Protein AF-D2ZTN1-F1 (afdb_monomer_lite)

Secondary structure (DSSP, 8-state):
---S----HHHHHHTGGGS-HHHHHHHHHH-HHHHHHHHHHHTTEEEEPP-TTS--HHHHHHHHHHHHHH-HHHHHHHHHHTTT-SEEEE---HHHHHHHHHHHHHHHHHHHHHTT--HHHHHHHHHHHHT--HHHHHHHTTPPPHHHHHHHHHHHT--

Organism: Neisseria mucosa (strain ATCC 25996 / DSM 4631 / NCTC 10774 / M26) (NCBI:txid546266)

Structure (mmCIF, N/CA/C/O backbone):
data_AF-D2ZTN1-F1
#
_entry.id   AF-D2ZTN1-F1
#
loop_
_atom_site.group_PDB
_atom_site.id
_atom_site.type_symbol
_atom_site.label_atom_id
_atom_site.label_alt_id
_atom_site.label_comp_id
_atom_site.label_asym_id
_atom_site.label_entity_id
_atom_site.label_seq_id
_atom_site.pdbx_PDB_ins_code
_atom_site.Cartn_x
_atom_site.Cartn_y
_atom_site.Cartn_z
_atom_site.occupancy
_atom_site.B_iso_or_equiv
_atom_site.auth_seq_id
_atom_site.auth_comp_id
_atom_site.auth_asym_id
_atom_site.auth_atom_id
_atom_site.pdbx_PDB_model_num
ATOM 1 N N . MET A 1 1 ? 6.291 -3.255 20.546 1.00 44.81 1 MET A N 1
ATOM 2 C CA . MET A 1 1 ? 5.263 -3.074 19.501 1.00 44.81 1 MET A CA 1
ATOM 3 C C . MET A 1 1 ? 5.811 -2.124 18.450 1.00 44.81 1 MET A C 1
ATOM 5 O O . MET A 1 1 ? 5.921 -0.935 18.721 1.00 44.81 1 MET A O 1
ATOM 9 N N . SER A 1 2 ? 6.249 -2.640 17.301 1.00 37.50 2 SER A N 1
ATOM 10 C CA . SER A 1 2 ? 6.703 -1.786 16.199 1.00 37.50 2 SER A CA 1
ATOM 11 C C . SER A 1 2 ? 5.509 -0.999 15.657 1.00 37.50 2 SER A C 1
ATOM 13 O O . SER A 1 2 ? 4.571 -1.578 15.124 1.00 37.50 2 SER A O 1
ATOM 15 N N . LEU A 1 3 ? 5.543 0.321 15.837 1.00 49.62 3 LEU A N 1
ATOM 16 C CA . LEU A 1 3 ? 4.506 1.273 15.413 1.00 49.62 3 LEU A CA 1
ATOM 17 C C . LEU A 1 3 ? 4.602 1.650 13.924 1.00 49.62 3 LEU A C 1
ATOM 19 O O . LEU A 1 3 ? 3.788 2.426 13.428 1.00 49.62 3 LEU A O 1
ATOM 23 N N . ASN A 1 4 ? 5.590 1.108 13.209 1.00 54.66 4 ASN A N 1
ATOM 24 C CA . ASN A 1 4 ? 5.834 1.410 11.806 1.00 54.66 4 ASN A CA 1
ATOM 25 C C . ASN A 1 4 ? 5.260 0.294 10.932 1.00 54.66 4 ASN A C 1
A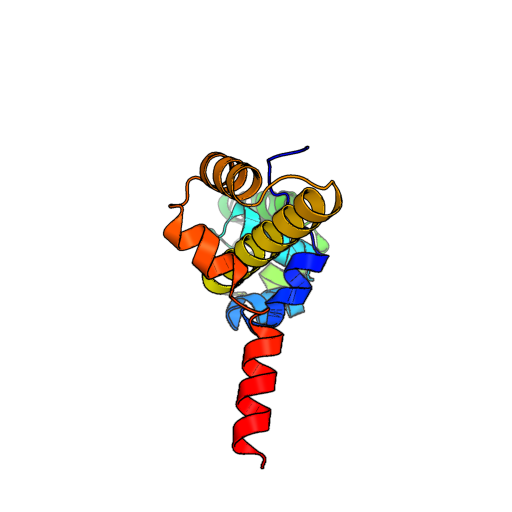TOM 27 O O . ASN A 1 4 ? 5.666 -0.860 11.033 1.00 54.66 4 ASN A O 1
ATOM 31 N N . TRP A 1 5 ? 4.304 0.664 10.083 1.00 61.12 5 TRP A N 1
ATOM 32 C CA . TRP A 1 5 ? 3.755 -0.201 9.045 1.00 61.12 5 TRP A CA 1
ATOM 33 C C . TRP A 1 5 ? 4.826 -0.483 7.987 1.00 61.12 5 TRP A C 1
ATOM 35 O O . TRP A 1 5 ? 5.204 0.413 7.227 1.00 61.12 5 TRP A O 1
ATOM 45 N N . GLU A 1 6 ? 5.285 -1.728 7.918 1.00 61.84 6 GLU A N 1
ATOM 46 C CA . GLU A 1 6 ? 5.995 -2.251 6.757 1.00 61.84 6 GLU A CA 1
ATOM 47 C C . GLU A 1 6 ? 5.017 -3.080 5.936 1.00 61.84 6 GLU A C 1
ATOM 49 O O . GLU A 1 6 ? 4.518 -4.111 6.374 1.00 61.84 6 GLU A O 1
ATOM 54 N N . MET A 1 7 ? 4.703 -2.576 4.748 1.00 65.88 7 MET A N 1
ATOM 55 C CA . MET A 1 7 ? 3.826 -3.257 3.810 1.00 65.88 7 MET A CA 1
ATOM 56 C C . MET A 1 7 ? 4.538 -4.510 3.285 1.00 65.88 7 MET A C 1
ATOM 58 O O . MET A 1 7 ? 5.670 -4.403 2.803 1.00 65.88 7 MET A O 1
ATOM 62 N N . THR A 1 8 ? 3.894 -5.671 3.403 1.00 71.94 8 THR A N 1
ATOM 63 C CA . THR A 1 8 ? 4.428 -6.944 2.899 1.00 71.94 8 THR A CA 1
ATOM 64 C C . THR A 1 8 ? 3.897 -7.251 1.498 1.00 71.94 8 THR A C 1
ATOM 66 O O . THR A 1 8 ? 2.898 -6.679 1.058 1.00 71.94 8 THR A O 1
ATOM 69 N N . GLU A 1 9 ? 4.554 -8.170 0.787 1.00 71.75 9 GLU A N 1
ATOM 70 C CA . GLU A 1 9 ? 4.078 -8.660 -0.513 1.00 71.75 9 GLU A CA 1
ATOM 71 C C . GLU A 1 9 ? 2.685 -9.303 -0.402 1.00 71.75 9 GLU A C 1
ATOM 73 O O . GLU A 1 9 ? 1.818 -9.058 -1.241 1.00 71.75 9 GLU A O 1
ATOM 78 N N . GLN A 1 10 ? 2.440 -10.050 0.681 1.00 76.31 10 GLN A N 1
ATOM 79 C CA . GLN A 1 10 ? 1.154 -10.696 0.937 1.00 76.31 10 GLN A CA 1
ATOM 80 C C . GLN A 1 10 ? 0.027 -9.675 1.114 1.00 76.31 10 GLN A C 1
ATOM 82 O O . GLN A 1 10 ? -1.043 -9.834 0.532 1.00 76.31 10 GLN A O 1
ATOM 87 N N . ASP A 1 11 ? 0.279 -8.594 1.858 1.00 74.94 11 ASP A N 1
ATOM 88 C CA . ASP A 1 11 ? -0.701 -7.517 2.006 1.00 74.94 11 ASP A CA 1
ATOM 89 C C . ASP A 1 11 ? -1.056 -6.917 0.632 1.00 74.94 11 ASP A C 1
ATOM 91 O O . ASP A 1 11 ? -2.215 -6.617 0.357 1.00 74.94 11 ASP A O 1
ATOM 95 N N . PHE A 1 12 ? -0.079 -6.770 -0.268 1.00 75.88 12 PHE A N 1
ATOM 96 C CA . PHE A 1 12 ? -0.321 -6.210 -1.597 1.00 75.88 12 PHE A CA 1
ATOM 97 C C . PHE A 1 12 ? -1.163 -7.127 -2.499 1.00 75.88 12 PHE A C 1
ATOM 99 O O . PHE A 1 12 ? -2.021 -6.629 -3.234 1.00 75.88 12 PHE A O 1
ATOM 106 N N . GLU A 1 13 ? -0.982 -8.448 -2.411 1.00 78.88 13 GLU A N 1
ATOM 107 C CA . GLU A 1 13 ? -1.837 -9.413 -3.118 1.00 78.88 13 GLU A CA 1
ATOM 108 C C . GLU A 1 13 ? -3.282 -9.375 -2.583 1.00 78.88 13 GLU A C 1
ATOM 110 O O . GLU A 1 13 ? -4.228 -9.347 -3.373 1.00 78.88 13 GLU A O 1
ATOM 115 N N . ASP A 1 14 ? -3.472 -9.247 -1.265 1.00 80.50 14 ASP A N 1
ATOM 116 C CA . ASP A 1 14 ? -4.801 -9.187 -0.634 1.00 80.50 14 ASP A CA 1
ATOM 117 C C . ASP A 1 14 ? -5.639 -7.973 -1.098 1.00 80.50 14 ASP A C 1
ATOM 119 O O . ASP A 1 14 ? -6.873 -7.990 -1.048 1.00 80.50 14 ASP A O 1
ATOM 123 N N . VAL A 1 15 ? -4.995 -6.897 -1.564 1.00 82.94 15 VAL A N 1
ATOM 124 C CA . VAL A 1 15 ? -5.666 -5.688 -2.087 1.00 82.94 15 VAL A CA 1
ATOM 125 C C . VAL A 1 15 ? -5.580 -5.543 -3.599 1.00 82.94 15 VAL A C 1
ATOM 127 O O . VAL A 1 15 ? -5.960 -4.502 -4.138 1.00 82.94 15 VAL A O 1
ATOM 130 N N . LYS A 1 16 ? -5.157 -6.588 -4.313 1.00 79.94 16 LYS A N 1
ATOM 131 C CA . LYS A 1 16 ? -5.035 -6.588 -5.777 1.00 79.94 16 LYS A CA 1
ATOM 132 C C . LYS A 1 16 ? -6.315 -6.179 -6.501 1.00 79.94 16 LYS A C 1
ATOM 134 O O . LYS A 1 16 ? -6.257 -5.503 -7.524 1.00 79.94 16 LYS A O 1
ATOM 139 N N . HIS A 1 17 ? -7.471 -6.518 -5.934 1.00 81.38 17 HIS A N 1
ATOM 140 C CA . HIS A 1 17 ? -8.792 -6.139 -6.443 1.00 81.38 17 HIS A CA 1
ATOM 141 C C . HIS A 1 17 ? -9.081 -4.625 -6.374 1.00 81.38 17 HIS A C 1
ATOM 143 O O . HIS A 1 17 ? -9.973 -4.142 -7.066 1.00 81.38 17 HIS A O 1
ATOM 149 N N . LEU A 1 18 ? -8.334 -3.869 -5.563 1.00 83.00 18 LEU A N 1
ATOM 150 C CA . LEU A 1 18 ? -8.414 -2.407 -5.449 1.00 83.00 18 LEU A CA 1
ATOM 151 C C . LEU A 1 18 ? -7.337 -1.691 -6.273 1.00 83.00 18 LEU A C 1
ATOM 153 O O . LEU A 1 18 ? -7.290 -0.457 -6.281 1.00 83.00 18 LEU A O 1
ATOM 157 N N . LEU A 1 19 ? -6.440 -2.433 -6.930 1.00 84.75 19 LEU A N 1
ATOM 158 C CA . LEU A 1 19 ? -5.365 -1.838 -7.710 1.00 84.75 19 LEU A CA 1
ATOM 159 C C . LEU A 1 19 ? -5.888 -1.300 -9.049 1.00 84.75 19 LEU A C 1
ATOM 161 O O . LEU A 1 19 ? -6.708 -1.942 -9.708 1.00 84.75 19 LEU A O 1
ATOM 165 N N . PRO A 1 20 ? -5.381 -0.142 -9.509 1.00 86.19 20 PRO A N 1
ATOM 166 C CA . PRO A 1 20 ? -5.663 0.344 -10.851 1.00 86.19 20 PRO A CA 1
ATOM 167 C C . PRO A 1 20 ? -5.215 -0.659 -11.917 1.00 86.19 20 PRO A C 1
ATOM 169 O O . PRO A 1 20 ? -4.177 -1.310 -11.774 1.00 86.19 20 PRO A O 1
ATOM 172 N N . HIS A 1 21 ? -5.936 -0.710 -13.038 1.00 85.38 21 HIS A N 1
ATOM 173 C CA . HIS A 1 21 ? -5.638 -1.633 -14.138 1.00 85.38 21 HIS A CA 1
ATOM 174 C C . HIS A 1 21 ? -4.187 -1.527 -14.645 1.00 85.38 21 HIS A C 1
ATOM 176 O O . HIS A 1 21 ? -3.572 -2.536 -14.980 1.00 85.38 21 HIS A O 1
ATOM 182 N N . SER A 1 22 ? -3.603 -0.323 -14.635 1.00 85.94 22 SER A N 1
ATOM 183 C CA . SER A 1 22 ? -2.201 -0.104 -15.017 1.00 85.94 22 SER A CA 1
ATOM 184 C C . SER A 1 22 ? -1.200 -0.825 -14.108 1.00 85.94 22 SER A C 1
ATOM 186 O O . SER A 1 22 ? -0.177 -1.301 -14.592 1.00 85.94 22 SER A O 1
ATOM 188 N N . VAL A 1 23 ? -1.493 -0.943 -12.811 1.00 86.75 23 VAL A N 1
ATOM 189 C CA . VAL A 1 23 ? -0.634 -1.636 -11.837 1.00 86.75 23 VAL A CA 1
ATOM 190 C C . VAL A 1 23 ? -0.820 -3.137 -11.942 1.00 86.75 23 VAL A C 1
ATOM 192 O O . VAL A 1 23 ? 0.160 -3.867 -11.888 1.00 86.75 23 VAL A O 1
ATOM 195 N N . VAL A 1 24 ? -2.046 -3.605 -12.186 1.00 87.38 24 VAL A N 1
ATOM 196 C CA . VAL A 1 24 ? -2.290 -5.023 -12.484 1.00 87.38 24 VAL A CA 1
ATOM 197 C C . VAL A 1 24 ? -1.504 -5.445 -13.730 1.00 87.38 24 VAL A C 1
ATOM 199 O O . VAL A 1 24 ? -0.793 -6.445 -13.690 1.00 87.38 24 VAL A O 1
ATOM 202 N N . ALA A 1 25 ? -1.538 -4.646 -14.802 1.00 88.06 25 ALA A N 1
ATOM 203 C CA . ALA A 1 25 ? -0.729 -4.888 -15.997 1.00 88.06 25 ALA A CA 1
ATOM 204 C C . ALA A 1 25 ? 0.778 -4.891 -15.679 1.00 88.06 25 ALA A C 1
ATOM 206 O O . ALA A 1 25 ? 1.501 -5.785 -16.113 1.00 88.06 25 ALA A O 1
ATOM 207 N N . MET A 1 26 ? 1.250 -3.955 -14.855 1.00 88.31 26 MET A N 1
ATOM 208 C CA . MET A 1 26 ? 2.640 -3.934 -14.397 1.00 88.31 26 MET A CA 1
ATOM 209 C C . MET A 1 26 ? 3.020 -5.226 -13.659 1.00 88.31 26 MET A C 1
ATOM 211 O O . MET A 1 26 ? 4.005 -5.858 -14.030 1.00 88.31 26 MET A O 1
ATOM 215 N N . ILE A 1 27 ? 2.203 -5.682 -12.702 1.00 89.31 27 ILE A N 1
ATOM 216 C CA . ILE A 1 27 ? 2.409 -6.947 -11.974 1.00 89.31 27 ILE A CA 1
ATOM 217 C C . ILE A 1 27 ? 2.534 -8.121 -12.952 1.00 89.31 27 ILE A C 1
ATOM 219 O O . ILE A 1 27 ? 3.427 -8.949 -12.795 1.00 89.31 27 ILE A O 1
ATOM 223 N N . THR A 1 28 ? 1.700 -8.179 -13.996 1.00 88.62 28 THR A N 1
ATOM 224 C CA . THR A 1 28 ? 1.794 -9.256 -15.000 1.00 88.62 28 THR A CA 1
ATOM 225 C C . THR A 1 28 ? 3.092 -9.233 -15.813 1.00 88.62 28 THR A C 1
ATOM 227 O O . THR A 1 28 ? 3.537 -10.280 -16.274 1.00 88.62 28 THR A O 1
ATOM 230 N N . VAL A 1 29 ? 3.720 -8.064 -15.980 1.00 89.44 29 VAL A N 1
ATOM 231 C CA . VAL A 1 29 ? 4.950 -7.896 -16.770 1.00 89.44 29 VAL A CA 1
ATOM 232 C C . VAL A 1 29 ? 6.201 -8.136 -15.928 1.00 89.44 29 VAL A C 1
ATOM 234 O O . VAL A 1 29 ? 7.112 -8.842 -16.363 1.00 89.44 29 VAL A O 1
ATOM 237 N N . ILE A 1 30 ? 6.289 -7.521 -14.748 1.00 88.38 30 ILE A N 1
ATOM 238 C CA . ILE A 1 30 ? 7.518 -7.524 -13.942 1.00 88.38 30 ILE A CA 1
ATOM 239 C C . ILE A 1 30 ? 7.465 -8.448 -12.731 1.00 88.38 30 ILE A C 1
ATOM 241 O O . ILE A 1 30 ? 8.527 -8.781 -12.212 1.00 88.38 30 ILE A O 1
ATOM 245 N N . GLY A 1 31 ? 6.287 -8.947 -12.361 1.00 88.00 31 GLY A N 1
ATOM 246 C CA . GLY A 1 31 ? 6.064 -9.715 -11.139 1.00 88.00 31 GLY A CA 1
ATOM 247 C C . GLY A 1 31 ? 5.538 -8.843 -9.998 1.00 88.00 31 GLY A C 1
ATOM 248 O O . GLY A 1 31 ? 5.594 -7.611 -10.057 1.00 88.00 31 GLY A O 1
ATOM 249 N N . LEU A 1 32 ? 5.004 -9.498 -8.966 1.00 84.81 32 LEU A N 1
ATOM 250 C CA . LEU A 1 32 ? 4.376 -8.843 -7.817 1.00 84.81 32 LEU A CA 1
ATOM 251 C C . LEU A 1 32 ? 5.396 -8.049 -6.995 1.00 84.81 32 LEU A C 1
ATOM 253 O O . LEU A 1 32 ? 5.211 -6.850 -6.814 1.00 84.81 32 LEU A O 1
ATOM 257 N N . GLU A 1 33 ? 6.494 -8.685 -6.589 1.00 84.38 33 GLU A N 1
ATOM 258 C CA . GLU A 1 33 ? 7.580 -8.077 -5.809 1.00 84.38 33 GLU A CA 1
ATOM 259 C C . GLU A 1 33 ? 8.142 -6.794 -6.453 1.00 84.38 33 GLU A C 1
ATOM 261 O O . GLU A 1 33 ? 8.220 -5.739 -5.819 1.00 84.38 33 GLU A O 1
ATOM 266 N N . ALA A 1 34 ? 8.465 -6.845 -7.748 1.00 86.44 34 ALA A N 1
ATOM 267 C CA . ALA A 1 34 ? 9.008 -5.699 -8.474 1.00 86.44 34 ALA A CA 1
ATOM 268 C C . ALA A 1 34 ? 7.982 -4.559 -8.604 1.00 86.44 34 ALA A C 1
ATOM 270 O O . ALA A 1 34 ? 8.300 -3.395 -8.351 1.00 86.44 34 ALA A O 1
ATOM 271 N N . ALA A 1 35 ? 6.730 -4.877 -8.954 1.00 87.25 35 ALA A N 1
ATOM 272 C CA . ALA A 1 35 ? 5.661 -3.881 -9.041 1.00 87.25 35 ALA A CA 1
ATOM 273 C C . ALA A 1 35 ? 5.351 -3.254 -7.675 1.00 87.25 35 ALA A C 1
ATOM 275 O O . ALA A 1 35 ? 5.110 -2.049 -7.579 1.00 87.25 35 ALA A O 1
ATOM 276 N N . PHE A 1 36 ? 5.410 -4.055 -6.615 1.00 85.88 36 PHE A N 1
ATOM 277 C CA . PHE A 1 36 ? 5.263 -3.603 -5.246 1.00 85.88 36 PHE A CA 1
ATOM 278 C C . PHE A 1 36 ? 6.347 -2.588 -4.863 1.00 85.88 36 PHE A C 1
ATOM 280 O O . PHE A 1 36 ? 6.024 -1.501 -4.373 1.00 85.88 36 PHE A O 1
ATOM 287 N N . HIS A 1 37 ? 7.617 -2.896 -5.145 1.00 86.31 37 HIS A N 1
ATOM 288 C CA . HIS A 1 37 ? 8.727 -1.976 -4.898 1.00 86.31 37 HIS A CA 1
ATOM 289 C C . HIS A 1 37 ? 8.539 -0.650 -5.653 1.00 86.31 37 HIS A C 1
ATOM 291 O O . HIS A 1 37 ? 8.635 0.429 -5.059 1.00 86.31 37 HIS A O 1
ATOM 297 N N . MET A 1 38 ? 8.146 -0.719 -6.930 1.00 87.50 38 MET A N 1
ATOM 298 C CA . MET A 1 38 ? 7.858 0.469 -7.738 1.00 87.50 38 MET A CA 1
ATOM 299 C C . MET A 1 38 ? 6.735 1.326 -7.145 1.00 87.50 38 MET A C 1
ATOM 301 O O . MET A 1 38 ? 6.890 2.539 -7.030 1.00 87.50 38 MET A O 1
ATOM 305 N N . VAL A 1 39 ? 5.612 0.735 -6.732 1.00 87.81 39 VAL A N 1
ATOM 306 C CA . VAL A 1 39 ? 4.504 1.493 -6.123 1.00 87.81 39 VAL A CA 1
ATOM 307 C C . VAL A 1 39 ? 4.917 2.096 -4.777 1.00 87.81 39 VAL A C 1
ATOM 309 O O . VAL A 1 39 ? 4.560 3.240 -4.488 1.00 87.81 39 VAL A O 1
ATOM 312 N N . LYS A 1 40 ? 5.692 1.366 -3.967 1.00 83.44 40 LYS A N 1
ATOM 313 C CA . LYS A 1 40 ? 6.157 1.816 -2.647 1.00 83.44 40 LYS A CA 1
ATOM 314 C C . LYS A 1 40 ? 7.093 3.023 -2.739 1.00 83.44 40 LYS A C 1
ATOM 316 O O . LYS A 1 40 ? 6.936 3.960 -1.960 1.00 83.44 40 LYS A O 1
ATOM 321 N N . VAL A 1 41 ? 8.046 3.002 -3.670 1.00 84.88 41 VAL A N 1
ATOM 322 C CA . VAL A 1 41 ? 9.071 4.053 -3.802 1.00 84.88 41 VAL A CA 1
ATOM 323 C C . VAL A 1 41 ? 8.602 5.189 -4.712 1.00 84.88 41 VAL A C 1
ATOM 325 O O . VAL A 1 41 ? 8.750 6.362 -4.377 1.00 84.88 41 VAL A O 1
ATOM 328 N N . TRP A 1 42 ? 7.982 4.851 -5.842 1.00 85.75 42 TRP A N 1
ATOM 329 C CA . TRP A 1 42 ? 7.679 5.785 -6.929 1.00 85.75 42 TRP A CA 1
ATOM 330 C C . TRP A 1 42 ? 6.183 6.093 -7.084 1.00 85.75 42 TRP A C 1
ATOM 332 O O . TRP A 1 42 ? 5.782 6.788 -8.022 1.00 85.75 42 TRP A O 1
ATOM 342 N N . GLY A 1 43 ? 5.333 5.618 -6.172 1.00 86.31 43 GLY A N 1
ATOM 343 C CA . GLY A 1 43 ? 3.894 5.863 -6.202 1.00 86.31 43 GLY A CA 1
ATOM 344 C C . GLY A 1 43 ? 3.543 7.353 -6.276 1.00 86.31 43 GLY A C 1
ATOM 345 O O . GLY A 1 43 ? 3.866 8.140 -5.386 1.00 86.31 43 GLY A O 1
ATOM 346 N N . GLY A 1 44 ? 2.808 7.739 -7.319 1.00 85.38 44 GLY A N 1
ATOM 347 C CA . GLY A 1 44 ? 2.393 9.118 -7.602 1.00 85.38 44 GLY A CA 1
ATOM 348 C C . GLY A 1 44 ? 3.323 9.891 -8.523 1.00 85.38 44 GLY A C 1
ATOM 349 O O . GLY A 1 44 ? 3.137 11.095 -8.679 1.00 85.38 44 GLY A O 1
ATOM 350 N N . THR A 1 45 ? 4.305 9.221 -9.120 1.00 87.81 45 THR A N 1
ATOM 351 C CA . THR A 1 45 ? 5.270 9.836 -10.030 1.00 87.81 45 THR A CA 1
ATOM 352 C C . THR A 1 45 ? 5.145 9.272 -11.445 1.00 87.81 45 THR A C 1
ATOM 354 O O . THR A 1 45 ? 4.487 8.259 -11.690 1.00 87.81 45 THR A O 1
ATOM 357 N N . ASN A 1 46 ? 5.781 9.964 -12.389 1.00 86.25 46 ASN A N 1
ATOM 358 C CA . ASN A 1 46 ? 6.006 9.470 -13.739 1.00 86.25 46 ASN A CA 1
ATOM 359 C C . ASN A 1 46 ? 7.438 8.943 -13.805 1.00 86.25 46 ASN A C 1
ATOM 361 O O . ASN A 1 46 ? 8.383 9.732 -13.837 1.00 86.25 46 ASN A O 1
ATOM 365 N N . TYR A 1 47 ? 7.592 7.623 -13.803 1.00 85.38 47 TYR A N 1
ATOM 366 C CA . TYR A 1 47 ? 8.898 6.985 -13.848 1.00 85.38 47 TYR A CA 1
ATOM 367 C C . TYR A 1 47 ? 9.492 7.100 -15.257 1.00 85.38 47 TYR A C 1
ATOM 369 O O . TYR A 1 47 ? 8.842 6.683 -16.223 1.00 85.38 47 TYR A O 1
ATOM 377 N N . PRO A 1 48 ? 10.694 7.673 -15.415 1.00 82.31 48 PRO A N 1
ATOM 378 C CA . PRO A 1 48 ? 11.344 7.788 -16.714 1.00 82.31 48 PRO A CA 1
ATOM 379 C C . PRO A 1 48 ? 11.825 6.416 -17.200 1.00 82.31 48 PRO A C 1
ATOM 381 O O . PRO A 1 48 ? 12.686 5.798 -16.582 1.00 82.31 48 PRO A O 1
ATOM 384 N N . ILE A 1 49 ? 11.296 5.947 -18.333 1.00 82.25 49 ILE A N 1
ATOM 385 C CA . ILE A 1 49 ? 11.715 4.670 -18.924 1.00 82.25 49 ILE A CA 1
ATOM 386 C C . ILE A 1 49 ? 12.820 4.914 -19.946 1.00 82.25 49 ILE A C 1
ATOM 388 O O . ILE A 1 49 ? 12.754 5.818 -20.786 1.00 82.25 49 ILE A O 1
ATOM 392 N N . SER A 1 50 ? 13.855 4.080 -19.882 1.00 74.62 50 SER A N 1
ATOM 393 C CA . SER A 1 50 ? 14.943 4.104 -20.847 1.00 74.62 50 SER A CA 1
ATOM 394 C C . SER A 1 50 ? 14.445 3.655 -22.228 1.00 74.62 50 SER A C 1
ATOM 396 O O . SER A 1 50 ? 13.797 2.621 -22.391 1.00 74.62 50 SER A O 1
ATOM 398 N N . ASN A 1 51 ? 14.753 4.435 -23.266 1.00 70.44 51 ASN A N 1
ATOM 399 C CA . ASN A 1 51 ? 14.543 3.990 -24.638 1.00 70.44 51 ASN A CA 1
ATOM 400 C C . ASN A 1 51 ? 15.830 3.326 -25.118 1.00 70.44 51 ASN A C 1
ATOM 402 O O . ASN A 1 51 ? 16.660 3.976 -25.752 1.00 70.44 51 ASN A O 1
ATOM 406 N N . ARG A 1 52 ? 15.968 2.022 -24.857 1.00 64.81 52 ARG A N 1
ATOM 407 C CA . ARG A 1 52 ? 17.159 1.221 -25.191 1.00 64.81 52 ARG A CA 1
ATOM 408 C C . ARG A 1 52 ? 17.616 1.343 -26.657 1.00 64.81 52 ARG A C 1
ATOM 410 O O . ARG A 1 52 ? 18.779 1.096 -26.958 1.00 64.81 52 ARG A O 1
ATOM 417 N N . ARG A 1 53 ? 16.734 1.767 -27.579 1.00 61.97 53 ARG A N 1
ATOM 418 C CA . ARG A 1 53 ? 17.073 2.025 -28.995 1.00 61.97 53 ARG A CA 1
ATOM 419 C C . ARG A 1 53 ? 17.892 3.301 -29.198 1.00 61.97 53 ARG A C 1
ATOM 421 O O . ARG A 1 53 ? 18.682 3.381 -30.134 1.00 61.97 53 ARG A O 1
ATOM 428 N N . ARG A 1 54 ? 17.705 4.310 -28.348 1.00 62.22 54 ARG A N 1
ATOM 429 C CA . ARG A 1 54 ? 18.484 5.549 -28.357 1.00 62.22 54 ARG A CA 1
ATOM 430 C C . ARG A 1 54 ? 19.650 5.334 -27.398 1.00 62.22 54 ARG A C 1
ATOM 432 O O . ARG A 1 54 ? 19.500 5.525 -26.199 1.00 62.22 54 ARG A O 1
ATOM 439 N N . ASN A 1 55 ? 20.800 4.894 -27.916 1.00 66.50 55 ASN A N 1
ATOM 440 C CA . ASN A 1 55 ? 22.032 4.632 -27.152 1.00 66.50 55 ASN A CA 1
ATOM 441 C C . ASN A 1 55 ? 22.678 5.928 -26.602 1.00 66.50 55 ASN A C 1
ATOM 443 O O . ASN A 1 55 ? 23.847 6.226 -26.836 1.00 66.50 55 ASN A O 1
ATOM 447 N N . THR A 1 56 ? 21.891 6.735 -25.900 1.00 80.00 56 THR A N 1
ATOM 448 C CA . THR A 1 56 ? 22.261 8.013 -25.302 1.00 80.00 56 THR A CA 1
ATOM 449 C C . THR A 1 56 ? 22.729 7.780 -23.868 1.00 80.00 56 THR A C 1
ATOM 451 O O . THR A 1 56 ? 22.217 6.897 -23.177 1.00 80.00 56 THR A O 1
ATOM 454 N N . ARG A 1 57 ? 23.647 8.621 -23.369 1.00 80.69 57 ARG A N 1
ATOM 455 C CA . ARG A 1 57 ? 24.110 8.603 -21.966 1.00 80.69 57 ARG A CA 1
ATOM 456 C C . ARG A 1 57 ? 22.950 8.579 -20.962 1.00 80.69 57 ARG A C 1
ATOM 458 O O . ARG A 1 57 ? 22.995 7.817 -20.006 1.00 80.69 57 ARG A O 1
ATOM 465 N N . GLN A 1 58 ? 21.894 9.350 -21.222 1.00 80.62 58 GLN A N 1
ATOM 466 C CA . GLN A 1 58 ? 20.691 9.392 -20.389 1.00 80.62 58 GLN A CA 1
ATOM 467 C C . GLN A 1 58 ? 19.952 8.045 -20.340 1.00 80.62 58 GLN A C 1
ATOM 469 O O . GLN A 1 58 ? 19.537 7.632 -19.266 1.00 80.62 58 GLN A O 1
ATOM 474 N N . SER A 1 59 ? 19.843 7.320 -21.461 1.00 79.56 59 SER A N 1
ATOM 475 C CA . SER A 1 59 ? 19.184 6.005 -21.477 1.00 79.56 59 SER A CA 1
ATOM 476 C C . SER A 1 59 ? 19.961 4.970 -20.667 1.00 79.56 59 SER A C 1
ATOM 478 O O . SER A 1 59 ? 19.352 4.141 -20.009 1.00 79.56 59 SER A O 1
ATOM 480 N N . ARG A 1 60 ? 21.299 5.027 -20.675 1.00 82.69 60 ARG A N 1
ATOM 481 C CA . ARG A 1 60 ? 22.124 4.109 -19.872 1.00 82.69 60 ARG A CA 1
ATOM 482 C C . ARG A 1 60 ? 21.967 4.361 -18.373 1.00 82.69 60 ARG A C 1
ATOM 484 O O . ARG A 1 60 ? 21.919 3.408 -17.611 1.00 82.69 60 ARG A O 1
ATOM 491 N N . ILE A 1 61 ? 21.863 5.631 -17.972 1.00 85.81 61 ILE A N 1
ATOM 492 C CA . ILE A 1 61 ? 21.639 6.016 -16.570 1.00 85.81 61 ILE A CA 1
ATOM 493 C C . ILE A 1 61 ? 20.256 5.550 -16.102 1.00 85.81 61 ILE A C 1
ATOM 495 O O . ILE A 1 61 ? 20.158 4.910 -15.064 1.00 85.81 61 ILE A O 1
ATOM 499 N N . LEU A 1 62 ? 19.207 5.814 -16.890 1.00 84.12 62 LEU A N 1
ATOM 500 C CA . LEU A 1 62 ? 17.841 5.387 -16.564 1.00 84.12 62 LEU A CA 1
ATOM 501 C C . LEU A 1 62 ? 17.712 3.865 -16.474 1.00 84.12 62 LEU A C 1
ATOM 503 O O . LEU A 1 62 ? 17.040 3.356 -15.586 1.00 84.12 62 LEU A O 1
ATOM 507 N N . HIS A 1 63 ? 18.377 3.143 -17.376 1.00 85.06 63 HIS A N 1
ATOM 508 C CA . HIS A 1 63 ? 18.415 1.689 -17.328 1.00 85.06 63 HIS A CA 1
ATOM 509 C C . HIS A 1 63 ? 19.108 1.187 -16.055 1.00 85.06 63 HIS A C 1
ATOM 511 O O . HIS A 1 63 ? 18.545 0.363 -15.350 1.00 85.06 63 HIS A O 1
ATOM 517 N N . ALA A 1 64 ? 20.286 1.724 -15.717 1.00 86.56 64 ALA A N 1
ATOM 518 C CA . ALA A 1 64 ? 21.004 1.334 -14.503 1.00 86.56 64 ALA A CA 1
ATOM 519 C C . ALA A 1 64 ? 20.178 1.583 -13.229 1.00 86.56 64 ALA A C 1
ATOM 521 O O . ALA A 1 64 ? 20.146 0.727 -12.352 1.00 86.56 64 ALA A O 1
ATOM 522 N N . GLN A 1 65 ? 19.465 2.710 -13.165 1.00 86.62 65 GLN A N 1
ATOM 523 C CA . GLN A 1 65 ? 18.560 3.018 -12.059 1.00 86.62 65 GLN A CA 1
ATOM 524 C C . GLN A 1 65 ? 17.397 2.016 -11.972 1.00 86.62 65 GLN A C 1
ATOM 526 O O . GLN A 1 65 ? 17.068 1.543 -10.890 1.00 86.62 65 GLN A O 1
ATOM 531 N N . LEU A 1 66 ? 16.808 1.635 -13.108 1.00 85.44 66 LEU A N 1
ATOM 532 C CA . LEU A 1 66 ? 15.743 0.632 -13.139 1.00 85.44 66 LEU A CA 1
ATOM 533 C C . LEU A 1 66 ? 16.245 -0.751 -12.696 1.00 85.44 66 LEU A C 1
ATOM 535 O O . LEU A 1 66 ? 15.541 -1.469 -11.993 1.00 85.44 66 LEU A O 1
ATOM 539 N N . VAL A 1 67 ? 17.467 -1.123 -13.076 1.00 89.12 67 VAL A N 1
ATOM 540 C CA . VAL A 1 67 ? 18.103 -2.374 -12.638 1.00 89.12 67 VAL A CA 1
ATOM 541 C C . VAL A 1 67 ? 18.384 -2.358 -11.135 1.00 89.12 67 VAL A C 1
ATOM 543 O O . VAL A 1 67 ? 18.181 -3.376 -10.479 1.00 89.12 67 VAL A O 1
ATOM 546 N N . GLU A 1 68 ? 18.802 -1.222 -10.576 1.00 88.06 68 GLU A N 1
ATOM 547 C CA . GLU A 1 68 ? 18.968 -1.053 -9.128 1.00 88.06 68 GLU A CA 1
ATOM 548 C C . GLU A 1 68 ? 17.627 -1.169 -8.384 1.00 88.06 68 GLU A C 1
ATOM 550 O O . GLU A 1 68 ? 17.557 -1.811 -7.339 1.00 88.06 68 GLU A O 1
ATOM 555 N N . ASP A 1 69 ? 16.553 -0.613 -8.953 1.00 86.19 69 ASP A N 1
ATOM 556 C CA . ASP A 1 69 ? 15.224 -0.611 -8.339 1.00 86.19 69 ASP A CA 1
ATOM 557 C C . ASP A 1 69 ? 14.526 -1.983 -8.372 1.00 86.19 69 ASP A C 1
ATOM 559 O O . ASP A 1 69 ? 13.837 -2.337 -7.417 1.00 86.19 69 ASP A O 1
ATOM 563 N N . ILE A 1 70 ? 14.598 -2.726 -9.483 1.00 87.06 70 ILE A N 1
ATOM 564 C CA . ILE A 1 70 ? 13.781 -3.944 -9.687 1.00 87.06 70 ILE A CA 1
ATOM 565 C C . ILE A 1 70 ? 14.551 -5.158 -10.223 1.00 87.06 70 ILE A C 1
ATOM 567 O O . ILE A 1 70 ? 13.964 -6.226 -10.401 1.00 87.06 70 ILE A O 1
ATOM 571 N N . GLY A 1 71 ? 15.851 -5.027 -10.482 1.00 88.56 71 GLY A N 1
ATOM 572 C CA . GLY A 1 71 ? 16.689 -6.083 -11.050 1.00 88.56 71 GLY A CA 1
ATOM 573 C C . GLY A 1 71 ? 16.657 -6.160 -12.581 1.00 88.56 71 GLY A C 1
ATOM 574 O O . GLY A 1 71 ? 15.721 -5.712 -13.244 1.00 88.56 71 GLY A O 1
ATOM 575 N N . GLU A 1 72 ? 17.699 -6.771 -13.154 1.00 87.62 72 GLU A N 1
ATOM 576 C CA . GLU A 1 72 ? 17.967 -6.812 -14.604 1.00 87.62 72 GLU A CA 1
ATOM 577 C C . GLU A 1 72 ? 16.831 -7.459 -15.413 1.00 87.62 72 GLU A C 1
ATOM 579 O O . GLU A 1 72 ? 16.348 -6.900 -16.400 1.00 87.62 72 GLU A O 1
ATOM 584 N N . GLU A 1 73 ? 16.355 -8.625 -14.975 1.00 87.38 73 GLU A N 1
ATOM 585 C CA . GLU A 1 73 ? 15.307 -9.375 -15.676 1.00 87.38 73 GLU A CA 1
ATOM 586 C C . GLU A 1 73 ? 13.979 -8.605 -15.710 1.00 87.38 73 GLU A C 1
ATOM 588 O O . GLU A 1 73 ? 13.325 -8.508 -16.755 1.00 87.38 73 GLU A O 1
ATOM 593 N N . ALA A 1 74 ? 13.583 -8.017 -14.578 1.00 87.25 74 ALA A N 1
ATOM 594 C CA . ALA A 1 74 ? 12.355 -7.240 -14.472 1.00 87.25 74 ALA A CA 1
ATOM 595 C C . ALA A 1 74 ? 12.456 -5.928 -15.264 1.00 87.25 74 ALA A C 1
ATOM 597 O O . ALA A 1 74 ? 11.534 -5.603 -16.017 1.00 87.25 74 ALA A O 1
ATOM 598 N N . ALA A 1 75 ? 13.596 -5.233 -15.183 1.00 87.31 75 ALA A N 1
ATOM 599 C CA . ALA A 1 75 ? 13.890 -4.044 -15.978 1.00 87.31 75 ALA A CA 1
ATOM 600 C C . ALA A 1 75 ? 13.769 -4.334 -17.481 1.00 87.31 75 ALA A C 1
ATOM 602 O O . ALA A 1 75 ? 13.056 -3.634 -18.205 1.00 87.31 75 ALA A O 1
ATOM 603 N N . GLY A 1 76 ? 14.371 -5.431 -17.948 1.00 86.69 76 GLY A N 1
ATOM 604 C CA . GLY A 1 76 ? 14.293 -5.853 -19.343 1.00 86.69 76 GLY A CA 1
ATOM 605 C C . GLY A 1 76 ? 12.881 -6.242 -19.798 1.00 86.69 76 GLY A C 1
ATOM 606 O O . GLY A 1 76 ? 12.535 -6.049 -20.968 1.00 86.69 76 GLY A O 1
ATOM 607 N N . ARG A 1 77 ? 12.035 -6.796 -18.918 1.00 89.25 77 ARG A N 1
ATOM 608 C CA . ARG A 1 77 ? 10.609 -7.038 -19.222 1.00 89.25 77 ARG A CA 1
ATOM 609 C C . ARG A 1 77 ? 9.826 -5.727 -19.310 1.00 89.25 77 ARG A C 1
ATOM 611 O O . ARG A 1 77 ? 9.073 -5.551 -20.268 1.00 89.25 77 ARG A O 1
ATOM 618 N N . LEU A 1 78 ? 10.051 -4.798 -18.380 1.00 87.62 78 LEU A N 1
ATOM 619 C CA . LEU A 1 78 ? 9.370 -3.503 -18.347 1.00 87.62 78 LEU A CA 1
ATOM 620 C C . LEU A 1 78 ? 9.691 -2.663 -19.586 1.00 87.62 78 LEU A C 1
ATOM 622 O O . LEU A 1 78 ? 8.786 -2.206 -20.281 1.00 87.62 78 LEU A O 1
ATOM 626 N N . GLU A 1 79 ? 10.974 -2.519 -19.916 1.00 86.38 79 GLU A N 1
ATOM 627 C CA . GLU A 1 79 ? 11.410 -1.749 -21.083 1.00 86.38 79 GLU A CA 1
ATOM 628 C C . GLU A 1 79 ? 10.864 -2.321 -22.394 1.00 86.38 79 GLU A C 1
ATOM 630 O O . GLU A 1 79 ? 10.558 -1.558 -23.308 1.00 86.38 79 GLU A O 1
ATOM 635 N N . ARG A 1 80 ? 10.713 -3.651 -22.493 1.00 86.38 80 ARG A N 1
ATOM 636 C CA . ARG A 1 80 ? 10.106 -4.320 -23.657 1.00 86.38 80 ARG A CA 1
ATOM 637 C C . ARG A 1 80 ? 8.594 -4.125 -23.734 1.00 86.38 80 ARG A C 1
ATOM 639 O O . ARG A 1 80 ? 8.074 -3.968 -24.836 1.00 86.38 80 ARG A O 1
ATOM 646 N N . ALA A 1 81 ? 7.895 -4.144 -22.603 1.00 86.19 81 ALA A N 1
ATOM 647 C CA . ALA A 1 81 ? 6.445 -3.971 -22.567 1.00 86.19 81 ALA A CA 1
ATOM 648 C C . ALA A 1 81 ? 6.021 -2.523 -22.866 1.00 86.19 81 ALA A C 1
ATOM 650 O O . ALA A 1 81 ? 5.022 -2.303 -23.545 1.00 86.19 81 ALA A O 1
ATOM 651 N N . TYR A 1 82 ? 6.804 -1.541 -22.411 1.00 82.81 82 TYR A N 1
ATOM 652 C CA . TYR A 1 82 ? 6.489 -0.112 -22.525 1.00 82.81 82 TYR A CA 1
ATOM 653 C C . TYR A 1 82 ? 7.353 0.620 -23.569 1.00 82.81 82 TYR A C 1
ATOM 655 O O . TYR A 1 82 ? 7.568 1.832 -23.479 1.00 82.81 82 TYR A O 1
ATOM 663 N N . VAL A 1 83 ? 7.841 -0.096 -24.594 1.00 81.12 83 VAL A N 1
ATOM 664 C CA . VAL A 1 83 ? 8.648 0.494 -25.678 1.00 81.12 83 VAL A CA 1
ATOM 665 C C . VAL A 1 83 ? 7.933 1.695 -26.295 1.00 81.12 83 VAL A C 1
ATOM 667 O O . VAL A 1 83 ? 6.783 1.617 -26.718 1.00 81.12 83 VAL A O 1
ATOM 670 N N . GLY A 1 84 ? 8.659 2.806 -26.420 1.00 76.94 84 GLY A N 1
ATOM 671 C CA . GLY A 1 84 ? 8.168 4.018 -27.078 1.00 76.94 84 GLY A CA 1
ATOM 672 C C . GLY A 1 84 ? 7.451 4.996 -26.149 1.00 76.94 84 GLY A C 1
ATOM 673 O O . GLY A 1 84 ? 7.229 6.134 -26.558 1.00 76.94 84 GLY A O 1
ATOM 674 N N . GLN A 1 85 ? 7.170 4.611 -24.901 1.00 82.00 85 GLN A N 1
ATOM 675 C CA . GLN A 1 85 ? 6.687 5.539 -23.882 1.00 82.00 85 GLN A CA 1
ATOM 676 C C . GLN A 1 85 ? 7.880 6.157 -23.136 1.00 82.00 85 GLN A C 1
ATOM 678 O O . GLN A 1 85 ? 8.703 5.423 -22.593 1.00 82.00 85 GLN A O 1
ATOM 683 N N . PRO A 1 86 ? 8.018 7.496 -23.108 1.00 79.75 86 PRO A N 1
ATOM 684 C CA . PRO A 1 86 ? 9.113 8.143 -22.385 1.00 79.75 86 PRO A CA 1
ATOM 685 C C . PRO A 1 86 ? 8.938 8.070 -20.861 1.00 79.75 86 PRO A C 1
ATOM 687 O O . PRO A 1 86 ? 9.918 8.162 -20.125 1.00 79.75 86 PRO A O 1
ATOM 690 N N . PHE A 1 87 ? 7.699 7.899 -20.390 1.00 83.69 87 PHE A N 1
ATOM 691 C CA . PHE A 1 87 ? 7.356 7.860 -18.975 1.00 83.69 87 PHE A CA 1
ATOM 692 C C . PHE A 1 87 ? 6.264 6.828 -18.705 1.00 83.69 87 PHE A C 1
ATOM 694 O O . PHE A 1 87 ? 5.341 6.680 -19.507 1.00 83.69 87 PHE A O 1
ATOM 701 N N . LEU A 1 88 ? 6.344 6.186 -17.544 1.00 86.25 88 LEU A N 1
ATOM 702 C CA . LEU A 1 88 ? 5.324 5.298 -17.002 1.00 86.25 88 LEU A CA 1
ATOM 703 C C . LEU A 1 88 ? 4.710 5.928 -15.755 1.00 86.25 88 LEU A C 1
ATOM 705 O O . LEU A 1 88 ? 5.400 6.179 -14.769 1.00 86.25 88 LEU A O 1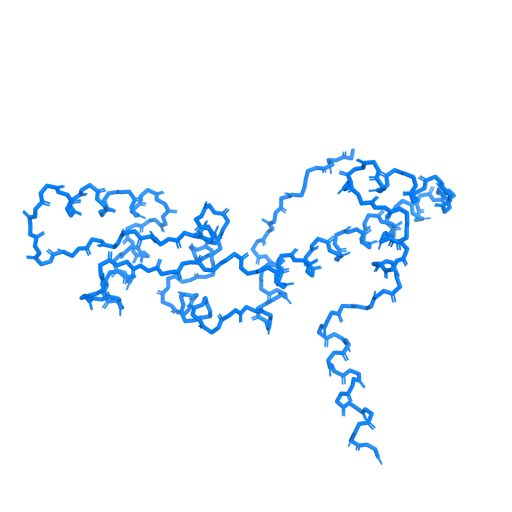
ATOM 709 N N . ALA A 1 89 ? 3.404 6.181 -15.793 1.00 86.88 89 ALA A N 1
ATOM 710 C CA . ALA A 1 89 ? 2.681 6.693 -14.638 1.00 86.88 89 ALA A CA 1
ATOM 711 C C . ALA A 1 89 ? 2.506 5.582 -13.594 1.00 86.88 89 ALA A C 1
ATOM 713 O O . ALA A 1 89 ? 1.824 4.587 -13.850 1.00 86.88 89 ALA A O 1
ATOM 714 N N . ILE A 1 90 ? 3.088 5.768 -12.409 1.00 88.19 90 ILE A N 1
ATOM 715 C CA . ILE A 1 90 ? 2.957 4.841 -11.282 1.00 88.19 90 ILE A CA 1
ATOM 716 C C . ILE A 1 90 ? 1.918 5.427 -10.327 1.00 88.19 90 ILE A C 1
ATOM 718 O O . ILE A 1 90 ? 2.189 6.434 -9.669 1.00 88.19 90 ILE A O 1
ATOM 722 N N . PRO A 1 91 ? 0.708 4.855 -10.222 1.00 86.12 91 PRO A N 1
ATOM 723 C CA . PRO A 1 91 ? -0.295 5.394 -9.321 1.00 86.12 91 PRO A CA 1
ATOM 724 C C . PRO A 1 91 ? 0.067 5.115 -7.861 1.00 86.12 91 PRO A C 1
ATOM 726 O O . PRO A 1 91 ? 0.608 4.070 -7.515 1.00 86.12 91 PRO A O 1
ATOM 729 N N . ARG A 1 92 ? -0.349 6.023 -6.972 1.00 82.75 92 ARG A N 1
ATOM 730 C CA . ARG A 1 92 ? -0.231 5.880 -5.504 1.00 82.75 92 ARG A CA 1
ATOM 731 C C . ARG A 1 92 ? -1.017 4.701 -4.929 1.00 82.75 92 ARG A C 1
ATOM 733 O O . ARG A 1 92 ? -0.859 4.397 -3.755 1.00 82.75 92 ARG A O 1
ATOM 740 N N . CYS A 1 93 ? -1.934 4.131 -5.713 1.00 85.75 93 CYS A N 1
ATOM 741 C CA . CYS A 1 93 ? -2.877 3.103 -5.275 1.00 85.75 93 CYS A CA 1
ATOM 742 C C . CYS A 1 93 ? -3.633 3.504 -3.995 1.00 85.75 93 CYS A C 1
ATOM 744 O O . CYS A 1 93 ? -3.775 2.703 -3.081 1.00 85.75 93 CYS A O 1
ATOM 746 N N . TRP A 1 94 ? -4.101 4.759 -3.916 1.00 81.88 94 TRP A N 1
ATOM 747 C CA . TRP A 1 94 ? -4.677 5.348 -2.699 1.00 81.88 94 TRP A CA 1
ATOM 748 C C . TRP A 1 94 ? -5.742 4.481 -2.025 1.00 81.88 94 TRP A C 1
ATOM 750 O O . TRP A 1 94 ? -5.723 4.360 -0.803 1.00 81.88 94 TRP A O 1
ATOM 760 N N . ASP A 1 95 ? -6.639 3.869 -2.799 1.00 83.50 95 ASP A N 1
ATOM 761 C CA . ASP A 1 95 ? -7.677 2.984 -2.268 1.00 83.50 95 ASP A CA 1
ATOM 762 C C . ASP A 1 95 ? -7.112 1.704 -1.653 1.00 83.50 95 ASP A C 1
ATOM 764 O O . ASP A 1 95 ? -7.493 1.352 -0.537 1.00 83.50 95 ASP A O 1
ATOM 768 N N . ALA A 1 96 ? -6.168 1.055 -2.334 1.00 85.56 96 ALA A N 1
ATOM 769 C CA . ALA A 1 96 ? -5.478 -0.125 -1.823 1.00 85.56 96 ALA A CA 1
ATOM 770 C C . ALA A 1 96 ? -4.652 0.214 -0.569 1.00 85.56 96 ALA A C 1
ATOM 772 O O . ALA A 1 96 ? -4.773 -0.447 0.458 1.00 85.56 96 ALA A O 1
ATOM 773 N N . MET A 1 97 ? -3.894 1.316 -0.601 1.00 82.38 97 MET A N 1
ATOM 774 C CA . MET A 1 97 ? -3.097 1.790 0.538 1.00 82.38 97 MET A CA 1
ATOM 775 C C . MET A 1 97 ? -3.971 2.139 1.745 1.00 82.38 97 MET A C 1
ATOM 777 O O . MET A 1 97 ? -3.610 1.869 2.893 1.00 82.38 97 MET A O 1
ATOM 781 N N . ARG A 1 98 ? -5.134 2.748 1.497 1.00 87.25 98 ARG A N 1
ATOM 782 C CA . ARG A 1 98 ? -6.102 3.070 2.544 1.00 87.25 98 ARG A CA 1
ATOM 783 C C . ARG A 1 98 ? -6.682 1.802 3.164 1.00 87.25 98 ARG A C 1
ATOM 785 O O . ARG A 1 98 ? -6.767 1.743 4.388 1.00 87.25 98 ARG A O 1
ATOM 792 N N . GLU A 1 99 ? -7.066 0.826 2.347 1.00 88.25 99 GLU A N 1
ATOM 793 C CA . GLU A 1 99 ? -7.588 -0.459 2.820 1.00 88.25 99 GLU A CA 1
ATOM 794 C C . GLU A 1 99 ? -6.562 -1.188 3.688 1.00 88.25 99 GLU A C 1
ATOM 796 O O . GLU A 1 99 ? -6.886 -1.615 4.793 1.00 88.25 99 GLU A O 1
ATOM 801 N N . LEU A 1 100 ? -5.307 -1.248 3.246 1.00 85.62 100 LEU A N 1
ATOM 802 C CA . LEU A 1 100 ? -4.228 -1.882 3.999 1.00 85.62 100 LEU A CA 1
ATOM 803 C C . LEU A 1 100 ? -3.994 -1.249 5.365 1.00 85.62 100 LEU A C 1
ATOM 805 O O . LEU A 1 100 ? -3.965 -1.942 6.382 1.00 85.62 100 LEU A O 1
ATOM 809 N N . ARG A 1 101 ? -3.917 0.084 5.414 1.00 88.44 101 ARG A N 1
ATOM 810 C CA . ARG A 1 101 ? -3.824 0.808 6.685 1.00 88.44 101 ARG A CA 1
ATOM 811 C C . ARG A 1 101 ? -5.018 0.494 7.590 1.00 88.44 101 ARG A C 1
ATOM 813 O O . ARG A 1 101 ? -4.846 0.315 8.792 1.00 88.44 101 ARG A O 1
ATOM 820 N N . ASN A 1 102 ? -6.227 0.447 7.035 1.00 91.38 102 ASN A N 1
ATOM 821 C CA . ASN A 1 102 ? -7.434 0.161 7.805 1.00 91.38 102 ASN A CA 1
ATOM 822 C C . ASN A 1 102 ? -7.411 -1.273 8.373 1.00 91.38 102 ASN A C 1
ATOM 824 O O . ASN A 1 102 ? -7.654 -1.450 9.567 1.00 91.38 102 ASN A O 1
ATOM 828 N N . ARG A 1 103 ? -7.020 -2.273 7.569 1.00 89.69 103 ARG A N 1
ATOM 829 C CA . ARG A 1 103 ? -6.805 -3.663 8.015 1.00 89.69 103 ARG A CA 1
ATOM 830 C C . ARG A 1 103 ? -5.776 -3.748 9.138 1.00 89.69 103 ARG A C 1
ATOM 832 O O . ARG A 1 103 ? -6.009 -4.428 10.132 1.00 89.69 103 ARG A O 1
ATOM 839 N N . PHE A 1 104 ? -4.673 -3.015 9.024 1.00 88.69 104 PHE A N 1
ATOM 840 C CA . PHE A 1 104 ? -3.643 -2.973 10.059 1.00 88.69 104 PHE A CA 1
ATOM 841 C C . PHE A 1 104 ? -4.137 -2.403 11.385 1.00 88.69 104 PHE A C 1
ATOM 843 O O . PHE A 1 104 ? -3.830 -2.943 12.445 1.00 88.69 104 PHE A O 1
ATOM 850 N N . ILE A 1 105 ? -4.902 -1.312 11.332 1.00 92.00 105 ILE A N 1
ATOM 851 C CA . ILE A 1 105 ? -5.500 -0.698 12.522 1.00 92.00 105 ILE A CA 1
ATOM 852 C C . ILE A 1 105 ? -6.436 -1.694 13.215 1.00 92.00 105 ILE A C 1
ATOM 854 O O . ILE A 1 105 ? -6.372 -1.818 14.436 1.00 92.00 105 ILE A O 1
ATOM 858 N N . ARG A 1 106 ? -7.251 -2.438 12.451 1.00 92.44 106 ARG A N 1
ATOM 859 C CA . ARG A 1 106 ? -8.110 -3.506 12.992 1.00 92.44 106 ARG A CA 1
ATOM 860 C C . ARG A 1 106 ? -7.288 -4.620 13.646 1.00 92.44 106 ARG A C 1
ATOM 862 O O . ARG A 1 106 ? -7.493 -4.897 14.818 1.00 92.44 106 ARG A O 1
ATOM 869 N N . ARG A 1 107 ? -6.271 -5.154 12.954 1.00 90.81 107 ARG A N 1
ATOM 870 C CA . ARG A 1 107 ? -5.368 -6.188 13.504 1.00 90.81 107 ARG A CA 1
ATOM 871 C C . ARG A 1 107 ? -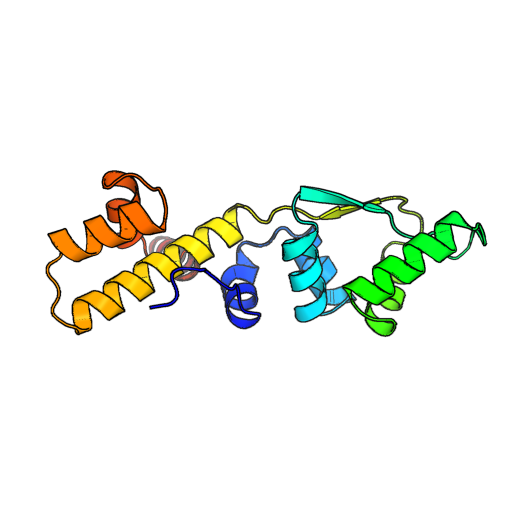4.686 -5.740 14.807 1.00 90.81 107 ARG A C 1
ATOM 873 O O . ARG A 1 107 ? -4.567 -6.529 15.737 1.00 90.81 107 ARG A O 1
ATOM 880 N N . GLN A 1 108 ? -4.250 -4.479 14.896 1.00 91.62 108 GLN A N 1
ATOM 881 C CA . GLN A 1 108 ? -3.663 -3.934 16.128 1.00 91.62 108 GLN A CA 1
ATOM 882 C C . GLN A 1 108 ? -4.677 -3.830 17.264 1.00 91.62 108 GLN A C 1
ATOM 884 O O . GLN A 1 108 ? -4.345 -4.151 18.403 1.00 91.62 108 GLN A O 1
ATOM 889 N N . TYR A 1 109 ? -5.897 -3.389 16.956 1.00 93.44 109 TYR A N 1
ATOM 890 C CA . TYR A 1 109 ? -6.977 -3.357 17.933 1.00 93.44 109 TYR A CA 1
ATOM 891 C C . TYR A 1 109 ? -7.261 -4.760 18.475 1.00 93.44 109 TYR A C 1
ATOM 893 O O . TYR A 1 109 ? -7.294 -4.941 19.688 1.00 93.44 109 TYR A O 1
ATOM 901 N N . ASP A 1 110 ? -7.394 -5.752 17.592 1.00 92.69 110 ASP A N 1
ATOM 902 C CA . ASP A 1 110 ? -7.683 -7.136 17.973 1.00 92.69 110 ASP A CA 1
ATOM 903 C C . ASP A 1 110 ? -6.573 -7.721 18.855 1.00 92.69 110 ASP A C 1
ATOM 905 O O . ASP A 1 110 ? -6.861 -8.343 19.876 1.00 92.69 110 ASP A O 1
ATOM 909 N N . ALA A 1 111 ? -5.305 -7.454 18.522 1.00 92.88 111 ALA A N 1
ATOM 910 C CA . ALA A 1 111 ? -4.160 -7.876 19.328 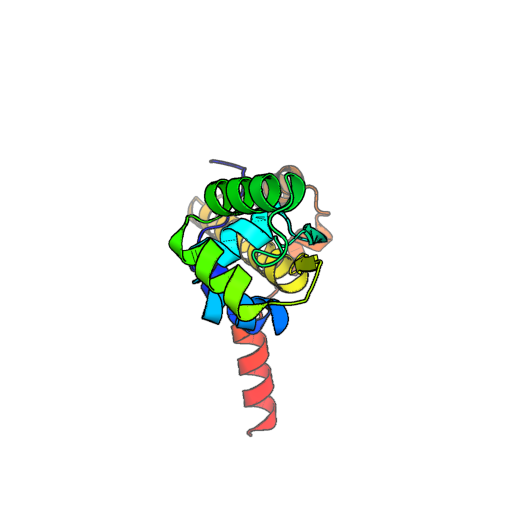1.00 92.88 111 ALA A CA 1
ATOM 911 C C . ALA A 1 111 ? -4.183 -7.252 20.736 1.00 92.88 111 ALA A C 1
ATOM 913 O O . ALA A 1 111 ? -4.118 -7.966 21.733 1.00 92.88 111 ALA A O 1
ATOM 914 N N . MET A 1 112 ? -4.358 -5.930 20.831 1.00 92.44 112 MET A N 1
ATOM 915 C CA . MET A 1 112 ? -4.430 -5.227 22.117 1.00 92.44 112 MET A CA 1
ATOM 916 C C . MET A 1 112 ? -5.671 -5.617 22.937 1.00 92.44 112 MET A C 1
ATOM 918 O O . MET A 1 112 ? -5.627 -5.658 24.167 1.00 92.44 112 MET A O 1
ATOM 922 N N . SER A 1 113 ? -6.785 -5.916 22.267 1.00 93.62 113 SER A N 1
ATOM 923 C CA . SER A 1 113 ? -8.008 -6.393 22.911 1.00 93.62 113 SER A CA 1
ATOM 924 C C . SER A 1 113 ? -7.832 -7.811 23.451 1.00 93.62 113 SER A C 1
ATOM 926 O O . SER A 1 113 ? -8.341 -8.110 24.530 1.00 93.62 113 SER A O 1
ATOM 928 N N . ALA A 1 114 ? -7.106 -8.679 22.739 1.00 94.06 114 ALA A N 1
ATOM 929 C CA . ALA A 1 114 ? -6.771 -10.025 23.202 1.00 94.06 114 ALA A CA 1
ATOM 930 C C . ALA A 1 114 ? -5.839 -10.006 24.428 1.00 94.06 114 ALA A C 1
ATOM 932 O O . ALA A 1 114 ? -5.923 -10.891 25.276 1.00 94.06 114 ALA A O 1
ATOM 933 N N . GLU A 1 115 ? -5.012 -8.966 24.569 1.00 93.00 115 GLU A N 1
ATOM 934 C CA . GLU A 1 115 ? -4.201 -8.701 25.768 1.00 93.00 115 GLU A CA 1
ATOM 935 C C . GLU A 1 115 ? -5.029 -8.184 26.967 1.00 93.00 115 GLU A C 1
ATOM 937 O O . GLU A 1 115 ? -4.495 -8.015 28.064 1.00 93.00 115 GLU A O 1
ATOM 942 N N . GLY A 1 116 ? -6.336 -7.945 26.795 1.00 93.62 116 GLY A N 1
ATOM 943 C CA . GLY A 1 116 ? -7.240 -7.498 27.860 1.00 93.62 116 GLY A CA 1
ATOM 944 C C . GLY A 1 116 ? -7.202 -5.992 28.139 1.00 93.62 116 GLY A C 1
ATOM 945 O O . GLY A 1 116 ? -7.690 -5.547 29.181 1.00 93.62 116 GLY A O 1
ATOM 946 N N . LEU A 1 117 ? -6.634 -5.189 27.233 1.00 93.25 117 LEU A N 1
ATOM 947 C CA . LEU A 1 117 ? -6.614 -3.732 27.370 1.00 93.25 117 LEU A CA 1
ATOM 948 C C . LEU A 1 117 ? -8.015 -3.134 27.148 1.00 93.25 117 LEU A C 1
ATOM 950 O O . LEU A 1 117 ? -8.826 -3.639 26.375 1.00 93.25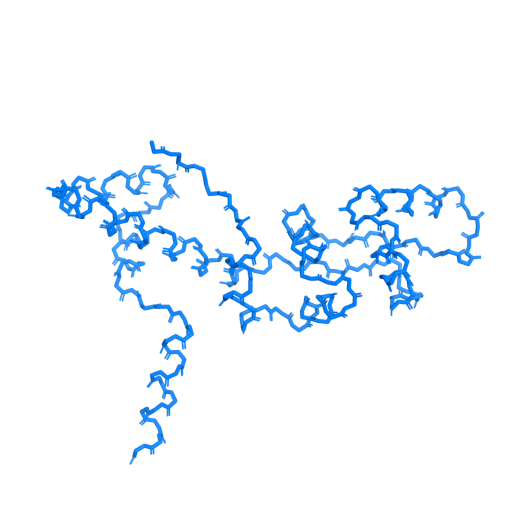 117 LEU A O 1
ATOM 954 N N . SER A 1 118 ? -8.313 -2.024 27.829 1.00 95.38 118 SER A N 1
ATOM 955 C CA . SER A 1 118 ? -9.619 -1.355 27.700 1.00 95.38 118 SER A CA 1
ATOM 956 C C . SER A 1 118 ? -9.790 -0.645 26.348 1.00 95.38 118 SER A C 1
ATOM 958 O O . SER A 1 118 ? -8.845 -0.018 25.871 1.00 95.38 118 SER A O 1
ATOM 960 N N . ASP A 1 119 ? -11.009 -0.636 25.780 1.00 94.38 119 ASP A N 1
ATOM 961 C CA . ASP A 1 119 ? -11.334 0.072 24.515 1.00 94.38 119 ASP A CA 1
ATOM 962 C C . ASP A 1 119 ? -10.825 1.520 24.515 1.00 94.38 119 ASP A C 1
ATOM 964 O O . ASP A 1 119 ? -10.209 1.976 23.553 1.00 94.38 119 ASP A O 1
ATOM 968 N N . LEU A 1 120 ? -11.030 2.239 25.624 1.00 95.25 120 LEU A N 1
ATOM 969 C CA . LEU A 1 120 ? -10.602 3.629 25.757 1.00 95.25 120 LEU A CA 1
ATOM 970 C C . LEU A 1 120 ? -9.082 3.782 25.604 1.00 95.25 120 LEU A C 1
ATOM 972 O O . LEU A 1 120 ? -8.625 4.735 24.970 1.00 95.25 120 LEU A O 1
ATOM 976 N N . PHE A 1 121 ? -8.313 2.855 26.179 1.00 95.56 121 PHE A N 1
ATOM 977 C CA . PHE A 1 121 ? -6.858 2.847 26.078 1.00 95.56 121 PHE A CA 1
ATOM 978 C C . PHE A 1 121 ? -6.411 2.510 24.653 1.00 95.56 121 PHE A C 1
ATOM 980 O O . PHE A 1 121 ? -5.668 3.283 24.053 1.00 95.56 121 PHE A O 1
ATOM 987 N N . ILE A 1 122 ? -6.935 1.426 24.074 1.00 95.81 122 ILE A N 1
ATOM 988 C CA . ILE A 1 122 ? -6.571 0.966 22.725 1.00 95.81 122 ILE A CA 1
ATOM 989 C C . ILE A 1 122 ? -6.844 2.059 21.686 1.00 95.81 122 ILE A C 1
ATOM 991 O O . ILE A 1 122 ? -5.974 2.410 20.890 1.00 95.81 122 ILE A O 1
ATOM 995 N N . VAL A 1 123 ? -8.040 2.656 21.712 1.00 95.75 123 VAL A N 1
ATOM 996 C CA . VAL A 1 123 ? -8.416 3.710 20.761 1.00 95.75 123 VAL A CA 1
ATOM 997 C C . VAL A 1 123 ? -7.511 4.935 20.904 1.00 95.75 123 VAL A C 1
ATOM 999 O O . VAL A 1 123 ? -7.146 5.534 19.892 1.00 95.75 123 VAL A O 1
ATOM 1002 N N . ARG A 1 124 ? -7.122 5.311 22.130 1.00 95.62 124 ARG A N 1
ATOM 1003 C CA . ARG A 1 124 ? -6.187 6.421 22.363 1.00 95.62 124 ARG A CA 1
ATOM 1004 C C . ARG A 1 124 ? -4.816 6.133 21.751 1.00 95.62 124 ARG A C 1
ATOM 1006 O O . ARG A 1 124 ? -4.290 7.000 21.054 1.00 95.62 124 ARG A O 1
ATOM 1013 N N . GLU A 1 125 ? -4.271 4.940 21.967 1.00 94.75 125 GLU A N 1
ATOM 1014 C CA . GLU A 1 125 ? -2.976 4.545 21.400 1.00 94.75 125 GLU A CA 1
ATOM 1015 C C . GLU A 1 125 ? -3.016 4.535 19.865 1.00 94.75 125 GLU A C 1
ATOM 1017 O O . GLU A 1 125 ? -2.143 5.109 19.214 1.00 94.75 125 GLU A O 1
ATOM 1022 N N . LEU A 1 126 ? -4.086 4.001 19.264 1.00 93.94 126 LEU A N 1
ATOM 1023 C CA . LEU A 1 126 ? -4.264 3.995 17.807 1.00 93.94 126 LEU A CA 1
ATOM 1024 C C . LEU A 1 126 ? -4.385 5.408 17.214 1.00 93.94 126 LEU A C 1
ATOM 1026 O O . LEU A 1 126 ? -3.830 5.680 16.147 1.00 93.94 126 LEU A O 1
ATOM 1030 N N . VAL A 1 127 ? -5.086 6.323 17.890 1.00 94.81 127 VAL A N 1
ATOM 1031 C CA . VAL A 1 127 ? -5.183 7.738 17.485 1.00 94.81 127 VAL A CA 1
ATOM 1032 C C . VAL A 1 127 ? -3.797 8.383 17.424 1.00 94.81 127 VAL A C 1
ATOM 1034 O O . VAL A 1 127 ? -3.474 9.045 16.433 1.00 94.81 127 VAL A O 1
ATOM 1037 N N . LEU A 1 128 ? -2.974 8.171 18.455 1.00 92.62 128 LEU A N 1
ATOM 1038 C CA . LEU A 1 128 ? -1.627 8.740 18.541 1.00 92.62 128 LEU A CA 1
ATOM 1039 C C . LEU A 1 128 ? -0.680 8.120 17.506 1.00 92.62 128 LEU A C 1
ATOM 1041 O O . LEU A 1 128 ? 0.041 8.854 16.829 1.00 92.62 128 LEU A O 1
ATOM 1045 N N . ALA A 1 129 ? -0.731 6.798 17.334 1.00 90.50 129 ALA A N 1
ATOM 1046 C CA . ALA A 1 129 ? 0.105 6.063 16.389 1.00 90.50 129 ALA A CA 1
ATOM 1047 C C . ALA A 1 129 ? -0.171 6.454 14.928 1.00 90.50 129 ALA A C 1
ATOM 1049 O O . ALA A 1 129 ? 0.753 6.718 14.159 1.00 90.50 129 ALA A O 1
ATOM 1050 N N . HIS A 1 130 ? -1.449 6.532 14.543 1.00 89.88 130 HIS A N 1
ATOM 1051 C CA . HIS A 1 130 ? -1.854 6.729 13.144 1.00 89.88 130 HIS A CA 1
ATOM 1052 C C . HIS A 1 130 ? -2.158 8.183 12.784 1.00 89.88 130 HIS A C 1
ATOM 1054 O O . HIS A 1 130 ? -2.421 8.479 11.617 1.00 89.88 130 HIS A O 1
ATOM 1060 N N . LYS A 1 131 ? -2.130 9.098 13.763 1.00 92.06 131 LYS A N 1
ATOM 1061 C CA . LYS A 1 131 ? -2.477 10.523 13.599 1.00 92.06 131 LYS A CA 1
ATOM 1062 C C . LYS A 1 131 ? -3.864 10.715 12.968 1.00 92.06 131 LYS A C 1
ATOM 1064 O O . LYS A 1 131 ? -4.073 11.582 12.120 1.00 92.06 131 LYS A O 1
ATOM 1069 N N . LEU A 1 132 ? -4.820 9.882 13.375 1.00 92.50 132 LEU A N 1
ATOM 1070 C CA . LEU A 1 132 ? -6.215 9.922 12.931 1.00 92.50 132 LEU A CA 1
ATOM 1071 C C . LEU A 1 132 ? -7.114 10.367 14.080 1.00 92.50 132 LEU A C 1
ATOM 1073 O O . LEU A 1 132 ? -6.826 10.101 15.239 1.00 92.50 132 LEU A O 1
ATOM 1077 N N . SER A 1 133 ? -8.237 11.017 13.773 1.00 95.19 133 SER A N 1
ATOM 1078 C CA . SER A 1 133 ? -9.209 11.374 14.809 1.00 95.19 133 SER A CA 1
ATOM 1079 C C . SER A 1 133 ? -9.831 10.125 15.441 1.00 95.19 133 SER A C 1
ATOM 1081 O O . SER A 1 133 ? -10.007 9.098 14.780 1.00 95.19 133 SER A O 1
ATOM 1083 N N . THR A 1 134 ? -10.265 10.237 16.699 1.00 95.25 134 THR A N 1
ATOM 1084 C CA . THR A 1 134 ? -11.010 9.175 17.398 1.00 95.25 134 THR A CA 1
ATOM 1085 C C . THR A 1 134 ? -12.198 8.681 16.575 1.00 95.25 134 THR A C 1
ATOM 1087 O O . THR A 1 134 ? -12.454 7.481 16.500 1.00 95.25 134 THR A O 1
ATOM 1090 N N . ARG A 1 135 ? -12.907 9.601 15.905 1.00 95.00 135 ARG A N 1
ATOM 1091 C CA . ARG A 1 135 ? -14.039 9.264 15.036 1.00 95.00 135 ARG A CA 1
ATOM 1092 C C . ARG A 1 135 ? -13.604 8.394 13.854 1.00 95.00 135 ARG A C 1
ATOM 1094 O O . ARG A 1 135 ? -14.270 7.406 13.572 1.00 95.00 135 ARG A O 1
ATOM 1101 N N . ASN A 1 136 ? -12.488 8.727 13.205 1.00 94.31 136 ASN A N 1
ATOM 1102 C CA . ASN A 1 136 ? -11.962 7.949 12.084 1.00 94.31 136 ASN A CA 1
ATOM 1103 C C . ASN A 1 136 ? -11.519 6.553 12.517 1.00 94.31 136 ASN A C 1
ATOM 1105 O O . ASN A 1 136 ? -11.885 5.591 11.853 1.00 94.31 136 ASN A O 1
ATOM 1109 N N . ILE A 1 137 ? -10.802 6.427 13.639 1.00 95.44 137 ILE A N 1
ATOM 1110 C CA . ILE A 1 137 ? -10.430 5.111 14.183 1.00 95.44 137 ILE A CA 1
ATOM 1111 C C . ILE A 1 137 ? -11.686 4.278 14.445 1.00 95.44 137 ILE A C 1
ATOM 1113 O O . ILE A 1 137 ? -11.795 3.166 13.945 1.00 95.44 137 ILE A O 1
ATOM 1117 N N . ARG A 1 138 ? -12.692 4.836 15.128 1.00 95.25 138 ARG A N 1
ATOM 1118 C CA . ARG A 1 138 ? -13.942 4.109 15.396 1.00 95.25 138 ARG A CA 1
ATOM 1119 C C . ARG A 1 138 ? -14.715 3.726 14.131 1.00 95.25 138 ARG A C 1
ATOM 1121 O O . ARG A 1 138 ? -15.418 2.723 14.165 1.00 95.25 138 ARG A O 1
ATOM 1128 N N . TYR A 1 139 ? -14.623 4.491 13.042 1.00 95.06 139 TYR A N 1
ATOM 1129 C CA . TYR A 1 139 ? -15.184 4.067 11.756 1.00 95.06 139 TYR A CA 1
ATOM 1130 C C . TYR A 1 139 ? -14.419 2.888 11.168 1.00 95.06 139 TYR A C 1
ATOM 1132 O O . TYR A 1 139 ? -15.042 1.900 10.806 1.00 95.06 139 TYR A O 1
ATOM 1140 N N . ILE A 1 140 ? -13.088 2.960 11.149 1.00 94.00 140 ILE A N 1
ATOM 1141 C CA . ILE A 1 140 ? -12.224 1.889 10.639 1.00 94.00 140 ILE A CA 1
ATOM 1142 C C . ILE A 1 140 ? -12.481 0.571 11.380 1.00 94.00 140 ILE A C 1
ATOM 1144 O O . ILE A 1 140 ? -12.596 -0.471 10.747 1.00 94.00 140 ILE A O 1
ATOM 1148 N N . LEU A 1 141 ? -12.644 0.619 12.706 1.00 93.00 141 LEU A N 1
ATOM 1149 C CA . LE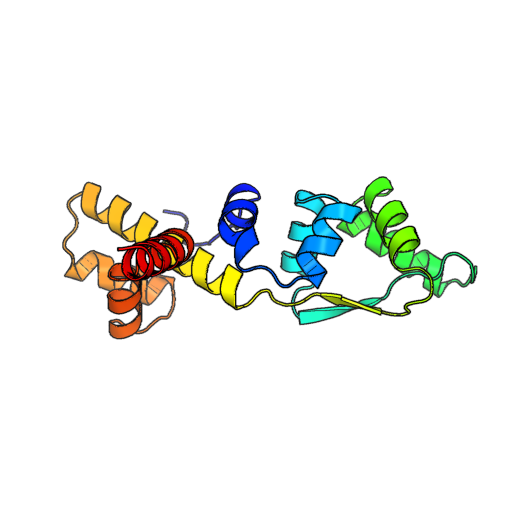U A 1 141 ? -12.944 -0.563 13.525 1.00 93.00 141 LEU A CA 1
ATOM 1150 C C . LEU A 1 141 ? -14.325 -1.180 13.244 1.00 93.00 141 LEU A C 1
ATOM 1152 O O . LEU A 1 141 ? -14.556 -2.332 13.587 1.00 93.00 141 LEU A O 1
ATOM 1156 N N . LYS A 1 142 ? -15.249 -0.424 12.641 1.00 90.31 142 LYS A N 1
ATOM 1157 C CA . LYS A 1 142 ? -16.585 -0.905 12.252 1.00 90.31 142 LYS A CA 1
ATOM 1158 C C . LYS A 1 142 ? -16.655 -1.373 10.800 1.00 90.31 142 LYS A C 1
ATOM 1160 O O . LYS A 1 142 ? -17.639 -1.999 10.419 1.00 90.31 142 LYS A O 1
ATOM 1165 N N . GLU A 1 143 ? -15.674 -1.016 9.976 1.00 86.50 143 GLU A N 1
ATOM 1166 C CA . GLU A 1 143 ? -15.604 -1.459 8.587 1.00 86.50 143 GLU A CA 1
ATOM 1167 C C . GLU A 1 143 ? -15.218 -2.947 8.540 1.00 86.50 143 GLU A C 1
ATOM 1169 O O . GLU A 1 143 ? -14.383 -3.399 9.324 1.00 86.50 143 GLU A O 1
ATOM 1174 N N . ALA A 1 144 ? -15.771 -3.693 7.580 1.00 78.06 144 ALA A N 1
ATOM 1175 C CA . ALA A 1 144 ? -15.250 -5.000 7.176 1.00 78.06 144 ALA A CA 1
ATOM 1176 C C . ALA A 1 144 ? -14.146 -4.833 6.115 1.00 78.06 144 ALA A C 1
ATOM 1178 O O . ALA A 1 144 ? -13.924 -3.730 5.603 1.00 78.06 144 ALA A O 1
ATOM 1179 N N . ASP A 1 145 ? -13.434 -5.909 5.783 1.00 76.19 145 ASP A N 1
ATOM 1180 C CA . ASP A 1 145 ? -12.517 -5.914 4.640 1.00 76.19 145 ASP A CA 1
ATOM 1181 C C . ASP A 1 145 ? -13.296 -5.578 3.360 1.00 76.19 145 ASP A C 1
ATOM 1183 O O . ASP A 1 145 ? -14.365 -6.142 3.121 1.00 76.19 145 ASP A O 1
ATOM 1187 N N . ARG A 1 146 ? -12.782 -4.667 2.521 1.00 69.31 146 ARG A N 1
ATOM 1188 C CA . ARG A 1 146 ? -13.487 -4.233 1.293 1.00 69.31 146 ARG A CA 1
ATOM 1189 C C . ARG A 1 146 ? -13.839 -5.390 0.354 1.00 69.31 146 ARG A C 1
ATOM 1191 O O . ARG A 1 146 ? -14.863 -5.332 -0.319 1.00 69.31 146 ARG A O 1
ATOM 1198 N N . GLU A 1 147 ? -13.048 -6.456 0.361 1.00 64.25 147 GLU A N 1
ATOM 1199 C CA . GLU A 1 147 ? -13.331 -7.686 -0.381 1.00 64.25 147 GLU A CA 1
ATOM 1200 C C . GLU A 1 147 ? -14.568 -8.420 0.165 1.00 64.25 147 GLU A C 1
ATOM 1202 O O . GLU A 1 147 ? -15.437 -8.842 -0.596 1.00 64.25 147 GLU A O 1
ATOM 1207 N N . ALA A 1 148 ? -14.688 -8.514 1.493 1.00 58.62 148 ALA A N 1
ATOM 1208 C CA . ALA A 1 148 ? -15.852 -9.083 2.164 1.00 58.62 148 ALA A CA 1
ATOM 1209 C C . ALA A 1 148 ? -17.093 -8.191 1.997 1.00 58.62 148 ALA A C 1
ATOM 1211 O O . ALA A 1 148 ? -18.191 -8.702 1.801 1.00 58.62 148 ALA A O 1
ATOM 1212 N N . ALA A 1 149 ? -16.921 -6.866 2.004 1.00 57.47 149 ALA A N 1
ATOM 1213 C CA . ALA A 1 149 ? -18.006 -5.914 1.776 1.00 57.47 149 ALA A CA 1
ATOM 1214 C C . ALA A 1 149 ? -18.550 -5.982 0.337 1.00 57.47 149 ALA A C 1
ATOM 1216 O O . ALA A 1 149 ? -19.764 -5.971 0.142 1.00 57.47 149 ALA A O 1
ATOM 1217 N N . ALA A 1 150 ? -17.671 -6.104 -0.666 1.00 58.84 150 ALA A N 1
ATOM 1218 C CA . ALA A 1 150 ? -18.071 -6.264 -2.063 1.00 58.84 150 ALA A CA 1
ATOM 1219 C C . ALA A 1 150 ? -18.805 -7.596 -2.310 1.00 58.84 150 ALA A C 1
ATOM 1221 O O . ALA A 1 150 ? -19.812 -7.611 -3.017 1.00 58.84 150 ALA A O 1
ATOM 1222 N N . ARG A 1 151 ? -18.345 -8.696 -1.691 1.00 57.91 151 ARG A N 1
ATOM 1223 C CA . ARG A 1 151 ? -19.026 -10.005 -1.737 1.00 57.91 151 ARG A CA 1
ATOM 1224 C C . ARG A 1 151 ? -20.398 -9.962 -1.059 1.00 57.91 151 ARG A C 1
ATOM 1226 O O . ARG A 1 151 ? -21.387 -10.312 -1.688 1.00 57.91 151 ARG A O 1
ATOM 1233 N N . ALA A 1 152 ? -20.481 -9.425 0.159 1.00 56.12 152 ALA A N 1
ATOM 1234 C CA . ALA A 1 152 ? -21.743 -9.308 0.893 1.00 56.12 152 ALA A CA 1
ATOM 1235 C C . ALA A 1 152 ? -22.785 -8.444 0.159 1.00 56.12 152 ALA A C 1
ATOM 1237 O O . ALA A 1 152 ? -23.979 -8.731 0.208 1.00 56.12 152 ALA A O 1
ATOM 1238 N N . GLN A 1 153 ? -22.347 -7.392 -0.543 1.00 58.75 153 GLN A N 1
ATOM 1239 C CA . GLN A 1 153 ? -23.239 -6.588 -1.374 1.00 58.75 153 GLN A CA 1
ATOM 1240 C C . GLN A 1 153 ? -23.735 -7.362 -2.603 1.00 58.75 153 GLN A C 1
ATOM 1242 O O . GLN A 1 153 ? -24.901 -7.224 -2.955 1.00 58.75 153 GLN A O 1
ATOM 1247 N N . ALA A 1 154 ? -22.892 -8.181 -3.238 1.00 58.00 154 ALA A N 1
ATOM 1248 C CA . ALA A 1 154 ? -23.308 -9.024 -4.359 1.00 58.00 154 ALA A CA 1
ATOM 1249 C C . ALA A 1 154 ? -24.347 -10.080 -3.937 1.00 58.00 154 ALA A C 1
ATOM 1251 O O . ALA A 1 154 ? -25.335 -10.272 -4.644 1.00 58.00 154 ALA A O 1
ATOM 1252 N N . ASP A 1 155 ? -24.178 -10.686 -2.759 1.00 63.53 155 ASP A N 1
ATOM 1253 C CA . ASP A 1 155 ? -25.104 -11.694 -2.225 1.00 63.53 155 ASP A CA 1
ATOM 1254 C C . ASP A 1 155 ? -26.496 -11.112 -1.910 1.00 63.53 155 ASP A C 1
ATOM 1256 O O . ASP A 1 155 ? -27.507 -11.790 -2.079 1.00 63.53 155 ASP A O 1
ATOM 1260 N N . LEU A 1 156 ? -26.574 -9.832 -1.525 1.00 60.41 156 LEU A N 1
ATOM 1261 C CA . LEU A 1 156 ? -27.840 -9.125 -1.275 1.00 60.41 156 LEU A CA 1
ATOM 1262 C C . LEU A 1 156 ? -28.677 -8.875 -2.540 1.00 60.41 156 LEU A C 1
ATOM 1264 O O . LEU A 1 156 ? -29.886 -8.697 -2.430 1.00 60.41 156 LEU A O 1
ATOM 1268 N N . PHE A 1 157 ? -28.055 -8.833 -3.722 1.00 56.62 157 PHE A N 1
ATOM 1269 C CA . PHE A 1 157 ? -28.753 -8.667 -5.006 1.00 56.62 157 PHE A CA 1
ATOM 1270 C C . PHE A 1 157 ? -28.983 -9.997 -5.742 1.00 56.62 157 PHE A C 1
ATOM 1272 O O . PHE A 1 157 ? -29.575 -9.997 -6.820 1.00 56.62 157 PHE A O 1
ATOM 1279 N N . ALA A 1 158 ? -28.497 -11.113 -5.189 1.00 54.06 158 ALA A N 1
ATOM 1280 C CA . ALA A 1 158 ? -28.631 -12.455 -5.756 1.00 54.06 158 ALA A CA 1
ATOM 1281 C C . ALA A 1 158 ? -29.755 -13.293 -5.104 1.00 54.06 158 ALA A C 1
ATOM 1283 O O . ALA A 1 158 ? -29.953 -14.442 -5.502 1.00 54.06 158 ALA A O 1
ATOM 1284 N N . ALA A 1 159 ? -30.475 -12.725 -4.128 1.00 46.44 159 ALA A N 1
ATOM 1285 C CA . ALA A 1 159 ? -31.646 -13.298 -3.457 1.00 46.44 159 ALA A CA 1
ATOM 1286 C C . ALA A 1 159 ? -32.941 -12.612 -3.918 1.00 46.44 159 ALA A C 1
ATOM 1288 O O . ALA A 1 159 ? -33.968 -13.322 -4.011 1.00 46.44 159 ALA A O 1
#

Sequence (159 aa):
MSLNWEMTEQDFEDVKHLLPHSVVAMITVIGLEAAFHMVKVWGGTNYPISNRRRNTRQSRILHAQLVEDIGEEAAGRLERAYVGQPFLAIPRCWDAMRELRNRFIRRQYDAMSAEGLSDLFIVRELVLAHKLSTRNIRYILKEADREAAARAQADLFAA

InterPro domains:
  IPR009057 Homedomain-like superfamily [SSF46689] (19-146)
  IPR014875 Mor transcription activator [PF08765] (56-156)

Radius of gyration: 19.93 Å; chains: 1; bounding box: 56×25×57 Å

Foldseek 3Di:
DPLDDDDDLVLCVLLVVLADPLLVVLCVQQNSVLSVLCLVPPAQHWQFQQQVVPPDPVSVVSLVVSCVRRRDRSSVSVCVVCHPDRTDHHHNSVVSVVLSVLVVLLVQLVVVVVVVDDPVVSLVVSCVSVVDDSVVSVVSNVDDRVVVVVVVVVVVVVD

pLDDT: mean 82.46, std 12.06, range [37.5, 95.81]